Protein AF-A0A2H5YJ35-F1 (afdb_monomer)

Foldseek 3Di:
DLPLLDDDDDPPDVPRVVVRVVCCVVDVVSVVSSVVSVVVVCVVVPVVVVVVVVVVCVVVVVVVDDDDPDDPPDDD

Radius of gyration: 23.47 Å; Cα contacts (8 Å, |Δi|>4): 23; chains: 1; bounding box: 73×19×47 Å

Structure (mmCIF, N/CA/C/O backbone):
data_AF-A0A2H5YJ35-F1
#
_entry.id   AF-A0A2H5YJ35-F1
#
loop_
_atom_site.group_P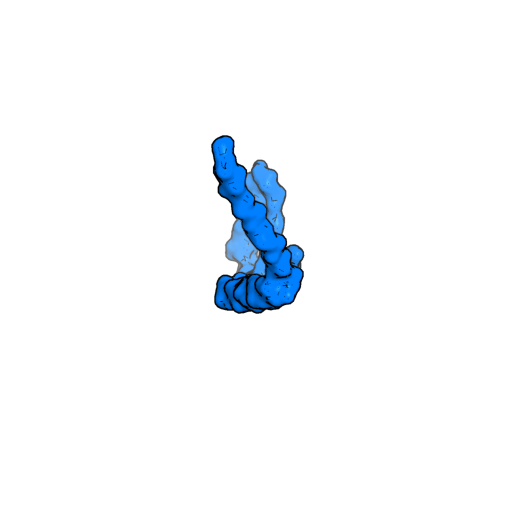DB
_atom_site.id
_atom_site.type_symbol
_atom_site.label_atom_id
_atom_site.label_alt_id
_atom_site.label_comp_id
_atom_site.label_asym_id
_atom_site.label_entity_id
_atom_site.label_seq_id
_atom_site.pdbx_PDB_ins_code
_atom_site.Cartn_x
_atom_site.Cartn_y
_atom_site.Cartn_z
_atom_site.occupancy
_atom_site.B_iso_or_equiv
_atom_site.auth_seq_id
_atom_site.auth_comp_id
_atom_site.auth_asym_id
_atom_site.auth_atom_id
_atom_site.pdbx_PDB_model_num
ATOM 1 N N . MET A 1 1 ? 1.000 8.279 -9.654 1.00 58.47 1 MET A N 1
ATOM 2 C CA . MET A 1 1 ? 0.335 7.893 -8.390 1.00 58.47 1 MET A CA 1
ATOM 3 C C . MET A 1 1 ? -0.658 6.787 -8.693 1.00 58.47 1 MET A C 1
ATOM 5 O O . MET A 1 1 ? -1.252 6.832 -9.762 1.00 58.47 1 MET A O 1
ATOM 9 N N . PHE A 1 2 ? -0.833 5.815 -7.798 1.00 71.12 2 PHE A N 1
ATOM 10 C CA . PHE A 1 2 ? -1.761 4.684 -7.971 1.00 71.12 2 PHE A CA 1
ATOM 11 C C . PHE A 1 2 ? -3.248 5.077 -7.814 1.00 71.12 2 PHE A C 1
ATOM 13 O O . PHE A 1 2 ? -4.111 4.214 -7.736 1.00 71.12 2 PHE A O 1
ATOM 20 N N . GLY A 1 3 ? -3.549 6.382 -7.828 1.00 77.81 3 GLY A N 1
ATOM 21 C CA . GLY A 1 3 ? -4.905 6.924 -7.810 1.00 77.81 3 GLY A CA 1
ATOM 22 C C . GLY A 1 3 ? -5.678 6.510 -6.565 1.00 77.81 3 GLY A C 1
ATOM 23 O O . GLY A 1 3 ? -5.105 6.397 -5.482 1.00 77.81 3 GLY A O 1
ATOM 24 N N . ASP A 1 4 ? -6.967 6.246 -6.755 1.00 81.88 4 ASP A N 1
ATOM 25 C CA . ASP A 1 4 ? -7.898 5.874 -5.689 1.00 81.88 4 ASP A CA 1
ATOM 26 C C . ASP A 1 4 ? -7.837 4.382 -5.315 1.00 81.88 4 ASP A C 1
ATOM 28 O O . ASP A 1 4 ? -8.610 3.931 -4.471 1.00 81.88 4 ASP A O 1
ATOM 32 N N . SER A 1 5 ? -6.878 3.625 -5.873 1.00 88.88 5 SER A N 1
ATOM 33 C CA . SER A 1 5 ? -6.745 2.182 -5.643 1.00 88.88 5 SER A CA 1
ATOM 34 C C . SER A 1 5 ? -6.062 1.821 -4.318 1.00 88.88 5 SER A C 1
ATOM 36 O O . SER A 1 5 ? -5.857 0.638 -4.041 1.00 88.88 5 SER A O 1
ATOM 38 N N . LEU A 1 6 ? -5.636 2.811 -3.526 1.00 91.44 6 LEU A N 1
ATOM 39 C CA . LEU A 1 6 ? -4.903 2.640 -2.268 1.00 91.44 6 LEU A CA 1
ATOM 40 C C . LEU A 1 6 ? -5.405 3.614 -1.194 1.00 91.44 6 LEU A C 1
ATOM 42 O O . LEU A 1 6 ? -5.913 4.692 -1.492 1.00 91.44 6 LEU A O 1
ATOM 46 N N . LEU A 1 7 ? -5.181 3.257 0.073 1.00 93.69 7 LEU A N 1
ATOM 47 C CA . LEU A 1 7 ? -5.249 4.199 1.190 1.00 93.69 7 LEU A CA 1
ATOM 48 C C . LEU A 1 7 ? -3.835 4.675 1.525 1.00 93.69 7 LEU A C 1
ATOM 50 O O . LEU A 1 7 ? -2.935 3.862 1.736 1.00 93.69 7 LEU A O 1
ATOM 54 N N . TYR A 1 8 ? -3.655 5.989 1.583 1.00 93.12 8 TYR A N 1
ATOM 55 C CA . TYR A 1 8 ? -2.384 6.619 1.921 1.00 93.12 8 TYR A CA 1
ATOM 56 C C . TYR A 1 8 ? -2.353 7.013 3.396 1.00 93.12 8 TYR A C 1
ATOM 58 O O . TYR A 1 8 ? -3.369 7.417 3.961 1.00 93.12 8 TYR A O 1
ATOM 66 N N . PHE A 1 9 ? -1.173 6.921 4.001 1.00 94.62 9 PHE A N 1
ATOM 67 C CA . PHE A 1 9 ? -0.913 7.366 5.365 1.00 94.62 9 PHE A CA 1
ATOM 68 C C . PHE A 1 9 ? 0.492 7.991 5.450 1.00 94.62 9 PHE A C 1
ATOM 70 O O . PHE A 1 9 ? 1.358 7.647 4.636 1.00 94.62 9 PHE A O 1
ATOM 77 N N . PRO A 1 10 ? 0.737 8.916 6.393 1.00 95.06 10 PRO A N 1
ATOM 78 C CA . PRO A 1 10 ? 2.059 9.492 6.609 1.00 95.06 10 PRO A CA 1
ATOM 79 C C . PRO A 1 10 ? 3.063 8.450 7.132 1.00 95.06 10 PRO A C 1
ATOM 81 O O . PRO A 1 10 ? 2.730 7.667 8.025 1.00 95.06 10 PRO A O 1
ATOM 84 N N . PRO A 1 11 ? 4.315 8.441 6.643 1.00 95.69 11 PRO A N 1
ATOM 85 C CA . PRO A 1 11 ? 5.371 7.637 7.247 1.00 95.69 11 PRO A CA 1
ATOM 86 C C . PRO A 1 11 ? 5.606 8.036 8.709 1.00 95.69 11 PRO A C 1
ATOM 88 O O . PRO A 1 11 ? 5.676 9.220 9.023 1.00 95.69 11 PRO A O 1
ATOM 91 N N . GLY A 1 12 ? 5.775 7.048 9.590 1.00 96.25 12 GLY A N 1
ATOM 92 C CA . GLY A 1 12 ? 6.053 7.286 11.012 1.00 96.25 12 GLY A CA 1
ATOM 93 C C . GLY A 1 12 ? 4.831 7.632 11.869 1.00 96.25 12 GLY A C 1
ATOM 94 O O . GLY A 1 12 ? 5.014 7.909 13.049 1.00 96.25 12 GLY A O 1
ATOM 95 N N . ASP A 1 13 ? 3.617 7.580 11.311 1.00 97.38 13 ASP A N 1
ATOM 96 C CA . ASP A 1 13 ? 2.360 7.809 12.036 1.00 97.38 13 ASP A CA 1
ATOM 97 C C . ASP A 1 13 ? 1.562 6.490 12.173 1.00 97.38 13 ASP A C 1
ATOM 99 O O . ASP A 1 13 ? 0.807 6.104 11.266 1.00 97.38 13 ASP A O 1
ATOM 103 N N . PRO A 1 14 ? 1.774 5.725 13.264 1.00 96.62 14 PRO A N 1
ATOM 104 C CA . PRO A 1 14 ? 1.106 4.444 13.462 1.00 96.62 14 PRO A CA 1
ATOM 105 C C . PRO A 1 14 ? -0.395 4.596 13.748 1.00 96.62 14 PRO A C 1
ATOM 107 O O . PRO A 1 14 ? -1.168 3.706 13.387 1.00 96.62 14 PRO A O 1
ATOM 110 N N . GLU A 1 15 ? -0.838 5.708 14.337 1.00 97.94 15 GLU A N 1
ATOM 111 C CA . GLU A 1 1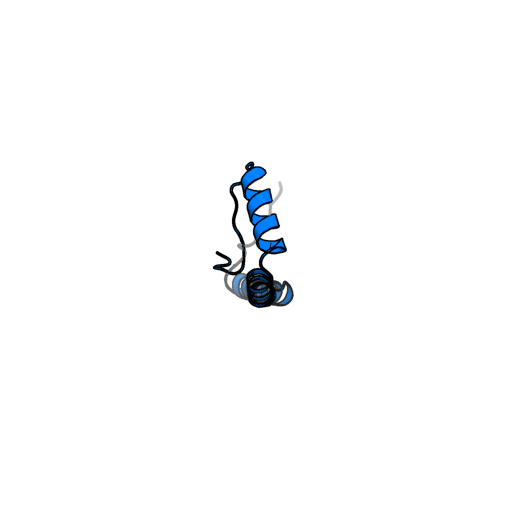5 ? -2.251 5.984 14.593 1.00 97.94 15 GLU A CA 1
ATOM 112 C C . GLU A 1 15 ? -3.042 6.127 13.287 1.00 97.94 15 GLU A C 1
ATOM 114 O O . GLU A 1 15 ? -4.110 5.521 13.142 1.00 97.94 15 GLU A O 1
ATOM 119 N N . VAL A 1 16 ? -2.520 6.872 12.308 1.00 97.62 16 VAL A N 1
ATOM 120 C CA . VAL A 1 16 ? -3.175 7.023 10.998 1.00 97.62 16 VAL A CA 1
ATOM 121 C C . VAL A 1 16 ? -3.176 5.700 10.229 1.00 97.62 16 VAL A C 1
ATOM 123 O O . VAL A 1 16 ? -4.184 5.355 9.602 1.00 97.62 16 VAL A O 1
ATOM 126 N N . LEU A 1 17 ? -2.105 4.904 10.327 1.00 97.44 17 LEU A N 1
ATOM 127 C CA . LEU A 1 17 ? -2.086 3.551 9.765 1.00 97.44 17 LEU A CA 1
ATOM 128 C C . LEU A 1 17 ? -3.179 2.668 10.388 1.00 97.44 17 LEU A C 1
ATOM 130 O O . LEU A 1 17 ? -3.935 2.016 9.663 1.00 97.44 17 LEU A O 1
ATOM 134 N N . ALA A 1 18 ? -3.304 2.664 11.716 1.00 98.00 18 ALA A N 1
ATOM 135 C CA . ALA A 1 18 ? -4.321 1.880 12.412 1.00 98.00 18 ALA A CA 1
ATOM 136 C C . ALA A 1 18 ? -5.739 2.286 11.981 1.00 98.00 18 ALA A C 1
ATOM 138 O O . ALA A 1 18 ? -6.584 1.426 11.723 1.00 98.00 18 ALA A O 1
ATOM 139 N N . GLN A 1 19 ? -5.997 3.588 11.828 1.00 97.88 19 GLN A N 1
ATOM 140 C CA . GLN A 1 19 ? -7.276 4.093 11.326 1.00 97.88 19 GLN A CA 1
ATOM 141 C C . GLN A 1 19 ? -7.559 3.632 9.890 1.00 97.88 19 GLN A C 1
ATOM 143 O O . GLN A 1 19 ? -8.678 3.197 9.602 1.00 97.88 19 GLN A O 1
ATOM 148 N N . ALA A 1 20 ? -6.562 3.666 9.000 1.00 96.81 20 ALA A N 1
ATOM 149 C CA . ALA A 1 20 ? -6.705 3.187 7.627 1.00 96.81 20 ALA A CA 1
ATOM 150 C C . ALA A 1 20 ? -7.027 1.682 7.575 1.00 96.81 20 ALA A C 1
ATOM 152 O O . ALA A 1 20 ? -7.943 1.269 6.857 1.00 96.81 20 ALA A O 1
ATOM 153 N N . LEU A 1 21 ? -6.340 0.871 8.386 1.00 97.06 21 LEU A N 1
ATOM 154 C CA . LEU A 1 21 ? -6.591 -0.569 8.497 1.00 97.06 21 LEU A CA 1
ATOM 155 C C . LEU A 1 21 ? -7.986 -0.867 9.061 1.00 97.06 21 LEU A C 1
ATOM 157 O O . LEU A 1 21 ? -8.705 -1.704 8.516 1.00 97.06 21 LEU A O 1
ATOM 161 N N . LEU A 1 22 ? -8.407 -0.161 10.115 1.00 98.12 22 LEU A N 1
ATOM 162 C CA . LEU A 1 22 ? -9.740 -0.329 10.700 1.00 98.12 22 LEU A CA 1
ATOM 163 C C . LEU A 1 22 ? -10.850 0.088 9.734 1.00 98.12 22 LEU A C 1
ATOM 165 O O . LEU A 1 22 ? -11.879 -0.584 9.670 1.00 98.12 22 LEU A O 1
ATOM 169 N N . ARG A 1 23 ? -10.650 1.167 8.969 1.00 97.00 23 ARG A N 1
ATOM 170 C CA . ARG A 1 23 ? -11.584 1.583 7.917 1.00 97.00 23 ARG A CA 1
ATOM 171 C C . ARG A 1 23 ? -11.734 0.484 6.870 1.00 97.00 23 ARG A C 1
ATOM 173 O O . ARG A 1 23 ? -12.855 0.096 6.563 1.00 97.00 23 ARG A O 1
ATOM 180 N N . LEU A 1 24 ? -10.618 -0.061 6.389 1.00 96.50 24 LEU A N 1
ATOM 181 C CA . LEU A 1 24 ? -10.613 -1.170 5.438 1.00 96.50 24 LEU A CA 1
ATOM 182 C C . LEU A 1 24 ? -11.324 -2.409 6.014 1.00 96.50 24 LEU A C 1
ATOM 184 O O . LEU A 1 24 ? -12.125 -3.050 5.343 1.00 96.50 24 LEU A O 1
ATOM 188 N N . TYR A 1 25 ? -11.091 -2.743 7.280 1.00 97.12 25 TYR A N 1
ATOM 189 C C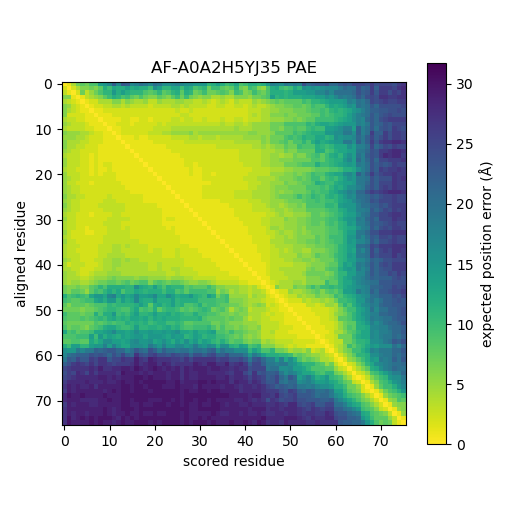A . TYR A 1 25 ? -11.741 -3.886 7.922 1.00 97.12 25 TYR A CA 1
ATOM 190 C C . TYR A 1 25 ? -13.264 -3.709 8.067 1.00 97.12 25 TYR A C 1
ATOM 192 O O . TYR A 1 25 ? -14.024 -4.649 7.835 1.00 97.12 25 TYR A O 1
ATOM 200 N N . ARG A 1 26 ? -13.722 -2.502 8.416 1.00 98.12 26 ARG A N 1
ATOM 201 C CA . ARG A 1 26 ? -15.137 -2.208 8.699 1.00 98.12 26 ARG A CA 1
ATOM 202 C C . ARG A 1 26 ? -15.986 -1.950 7.455 1.00 98.12 26 ARG A C 1
ATOM 204 O O . ARG A 1 26 ? -17.184 -2.195 7.509 1.00 98.12 26 ARG A O 1
ATOM 211 N N . ASP A 1 27 ? -15.388 -1.481 6.363 1.00 98.12 27 ASP A N 1
ATOM 212 C CA . ASP A 1 27 ? -16.096 -1.100 5.136 1.00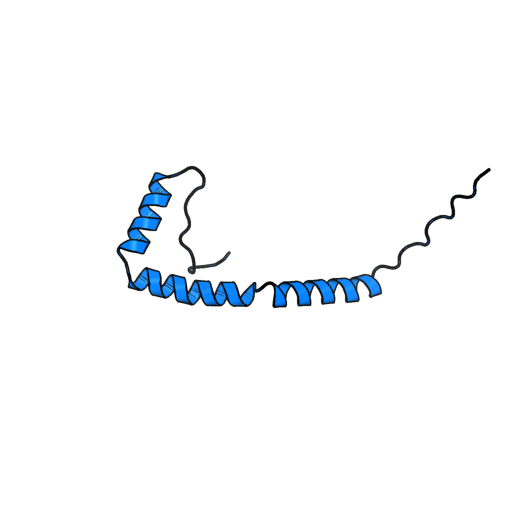 98.12 27 ASP A CA 1
ATOM 213 C C . ASP A 1 27 ? -15.858 -2.140 4.016 1.00 98.12 27 ASP A C 1
AT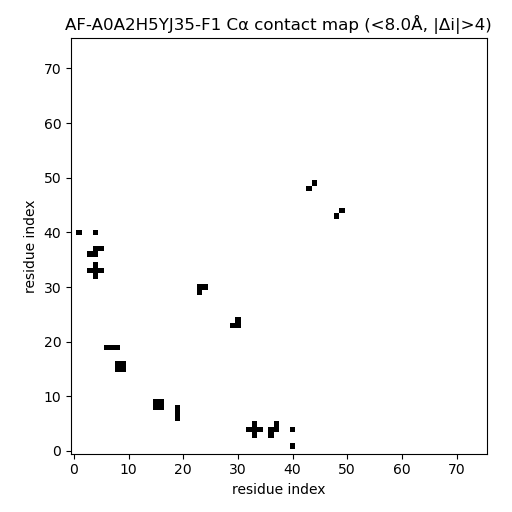OM 215 O O . ASP A 1 27 ? -14.808 -2.118 3.360 1.00 98.12 27 ASP A O 1
ATOM 219 N N . PRO A 1 28 ? -16.779 -3.107 3.814 1.00 97.44 28 PRO A N 1
ATOM 220 C CA . PRO A 1 28 ? -16.630 -4.142 2.792 1.00 97.44 28 PRO A CA 1
ATOM 221 C C . PRO A 1 28 ? -16.658 -3.602 1.361 1.00 97.44 28 PRO A C 1
ATOM 223 O O . PRO A 1 28 ? -15.929 -4.128 0.516 1.00 97.44 28 PRO A O 1
ATOM 226 N N . ASP A 1 29 ? -17.425 -2.546 1.100 1.00 97.31 29 ASP A N 1
ATOM 227 C CA . ASP A 1 29 ? -17.553 -1.960 -0.234 1.00 97.31 29 ASP A CA 1
ATOM 228 C C . ASP A 1 29 ? -16.254 -1.257 -0.629 1.00 97.31 29 ASP A C 1
ATOM 230 O O . ASP A 1 29 ? -15.730 -1.456 -1.731 1.00 97.31 29 ASP A O 1
ATOM 234 N N . LEU A 1 30 ? -15.661 -0.508 0.308 1.00 95.81 30 LEU A N 1
ATOM 235 C CA . LEU A 1 30 ? -14.337 0.076 0.129 1.00 95.81 30 LEU A CA 1
ATOM 236 C C . LEU A 1 30 ? -13.288 -1.001 -0.153 1.00 95.81 30 LEU A C 1
ATOM 238 O O . LEU A 1 30 ? -12.489 -0.835 -1.075 1.00 95.81 30 LEU A O 1
ATOM 242 N N . ARG A 1 31 ? -13.287 -2.117 0.593 1.00 95.88 31 ARG A N 1
ATOM 243 C CA . ARG A 1 31 ? -12.353 -3.222 0.309 1.00 95.88 31 ARG A CA 1
ATOM 244 C C . ARG A 1 31 ? -12.511 -3.750 -1.099 1.00 95.88 31 ARG A C 1
ATOM 246 O O . ARG A 1 31 ? -11.509 -3.956 -1.778 1.00 95.88 31 ARG A O 1
ATOM 253 N N . GLN A 1 32 ? -13.745 -4.011 -1.516 1.00 96.00 32 GLN A N 1
ATOM 254 C CA . GLN A 1 32 ? -14.005 -4.607 -2.817 1.00 96.00 32 GLN A CA 1
ATOM 255 C C . GLN A 1 32 ? -13.580 -3.666 -3.945 1.00 96.00 32 GLN A C 1
ATOM 257 O O . GLN A 1 32 ? -12.941 -4.109 -4.904 1.00 96.00 32 GLN A O 1
ATOM 262 N N . ARG A 1 33 ? -13.845 -2.363 -3.794 1.00 95.38 33 ARG A N 1
ATOM 263 C CA . ARG A 1 33 ? -13.398 -1.342 -4.744 1.00 95.38 33 ARG A CA 1
ATOM 264 C C . ARG A 1 33 ? -11.873 -1.293 -4.850 1.00 95.38 33 ARG A C 1
ATOM 266 O O . ARG A 1 33 ? -11.341 -1.449 -5.946 1.00 95.38 33 ARG A O 1
ATOM 273 N N . LEU A 1 34 ? -11.173 -1.167 -3.719 1.00 95.88 34 LEU A N 1
ATOM 274 C CA . LEU A 1 34 ? -9.706 -1.108 -3.689 1.00 95.88 34 LEU A CA 1
ATOM 275 C C . LEU A 1 34 ? -9.063 -2.391 -4.231 1.00 95.88 34 LEU A C 1
ATOM 277 O O . LEU A 1 34 ? -8.067 -2.324 -4.943 1.00 95.88 34 LEU A O 1
ATOM 281 N N . ALA A 1 35 ? -9.641 -3.561 -3.946 1.00 94.56 35 ALA A N 1
ATOM 282 C CA . ALA A 1 35 ? -9.155 -4.828 -4.485 1.00 94.56 35 ALA A CA 1
ATOM 283 C C . ALA A 1 35 ? -9.288 -4.883 -6.016 1.00 94.56 35 ALA A C 1
ATOM 285 O O . ALA A 1 35 ? -8.334 -5.248 -6.703 1.00 94.56 35 ALA A O 1
ATOM 286 N N . SER A 1 36 ? -10.445 -4.490 -6.556 1.00 94.25 36 SER A N 1
ATOM 287 C CA . SER A 1 36 ? -10.691 -4.453 -8.003 1.00 94.25 36 SER A CA 1
ATOM 288 C C . SER A 1 36 ? -9.736 -3.491 -8.720 1.00 94.25 36 SER A C 1
ATOM 290 O O . SER A 1 36 ? -9.052 -3.866 -9.679 1.00 94.25 36 SER A O 1
ATOM 292 N N . GLU A 1 37 ? -9.633 -2.258 -8.225 1.00 92.75 37 GLU A N 1
ATOM 293 C CA . GLU A 1 37 ? -8.771 -1.231 -8.812 1.00 92.75 37 GLU A CA 1
ATOM 294 C C . GLU A 1 37 ? -7.286 -1.581 -8.649 1.00 92.75 37 GLU A C 1
ATOM 296 O O . GLU A 1 37 ? -6.509 -1.484 -9.602 1.00 92.75 37 GLU A O 1
ATOM 301 N N . GLY A 1 38 ? -6.895 -2.087 -7.478 1.00 92.31 38 GLY A N 1
ATOM 302 C CA . GLY A 1 38 ? -5.534 -2.532 -7.193 1.00 92.31 38 GLY A CA 1
ATOM 303 C C . GLY A 1 38 ? -5.091 -3.680 -8.100 1.00 92.31 38 GLY A C 1
ATOM 3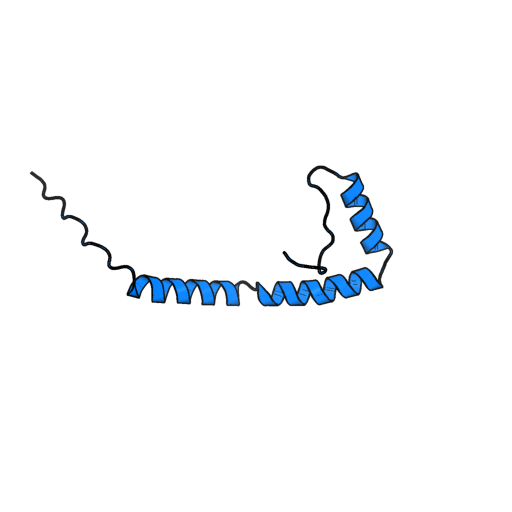04 O O . GLY A 1 38 ? -3.960 -3.685 -8.583 1.00 92.31 38 GLY A O 1
ATOM 305 N N . GLN A 1 39 ? -5.986 -4.617 -8.427 1.00 92.25 39 GLN A N 1
ATOM 306 C CA . GLN A 1 39 ? -5.699 -5.667 -9.407 1.00 92.25 39 GLN A CA 1
ATOM 307 C C . GLN A 1 39 ? -5.475 -5.107 -10.818 1.00 92.25 39 GLN A C 1
ATOM 309 O O . GLN A 1 39 ? -4.605 -5.598 -11.541 1.00 92.25 39 GLN A O 1
ATOM 314 N N . ALA A 1 40 ? -6.233 -4.088 -11.232 1.00 88.94 40 ALA A N 1
ATOM 315 C CA . ALA A 1 40 ? -6.023 -3.438 -12.524 1.00 88.94 40 ALA A CA 1
ATOM 316 C C . ALA A 1 40 ? -4.653 -2.745 -12.590 1.00 88.94 40 ALA A C 1
ATOM 318 O O . ALA A 1 40 ? -3.928 -2.896 -13.577 1.00 88.94 40 ALA A O 1
ATOM 319 N N . VAL A 1 41 ? -4.262 -2.066 -11.509 1.00 88.75 41 VAL A N 1
ATOM 320 C CA . VAL A 1 41 ? -2.929 -1.470 -11.356 1.00 88.75 41 VAL A CA 1
ATOM 321 C C . VAL A 1 41 ? -1.838 -2.543 -11.397 1.00 88.75 41 VAL A C 1
ATOM 323 O O . VAL A 1 41 ? -0.890 -2.417 -12.170 1.00 88.75 41 VAL A O 1
ATOM 326 N N . ALA A 1 42 ? -1.981 -3.626 -10.632 1.00 88.94 42 ALA A N 1
ATOM 327 C CA . ALA A 1 42 ? -1.002 -4.711 -10.590 1.00 88.94 42 ALA A CA 1
ATOM 328 C C . ALA A 1 42 ? -0.780 -5.343 -11.973 1.00 88.94 42 ALA A C 1
ATOM 330 O O . ALA A 1 42 ? 0.360 -5.587 -12.362 1.00 88.94 42 ALA A O 1
ATOM 331 N N . ARG A 1 43 ? -1.851 -5.542 -12.757 1.00 88.00 43 ARG A N 1
ATOM 332 C CA . ARG A 1 43 ? -1.747 -6.038 -14.140 1.00 88.00 43 ARG A CA 1
ATOM 333 C C . ARG A 1 43 ? -0.970 -5.084 -15.046 1.00 88.00 43 ARG A C 1
ATOM 335 O O . ARG A 1 43 ? -0.172 -5.549 -15.851 1.00 88.00 43 ARG A O 1
ATOM 342 N N . ARG A 1 44 ? -1.162 -3.769 -14.905 1.00 82.50 44 ARG A N 1
ATOM 343 C CA . ARG A 1 44 ? -0.451 -2.753 -15.704 1.00 82.50 44 ARG A CA 1
ATOM 344 C C . ARG A 1 44 ? 1.056 -2.744 -15.445 1.00 82.50 44 ARG A C 1
ATOM 346 O O . ARG A 1 44 ? 1.825 -2.493 -16.367 1.00 82.50 44 ARG A O 1
ATOM 353 N N . TYR A 1 45 ? 1.466 -3.002 -14.207 1.00 79.88 45 TYR A N 1
ATOM 354 C CA . TYR A 1 45 ? 2.871 -2.991 -13.792 1.00 79.88 45 TYR A CA 1
ATOM 355 C C . TYR A 1 45 ? 3.455 -4.396 -13.611 1.00 79.88 45 TYR A C 1
ATOM 357 O O . TYR A 1 45 ? 4.486 -4.561 -12.960 1.00 79.88 45 TYR A O 1
ATOM 365 N N . ALA A 1 46 ? 2.812 -5.415 -14.186 1.00 83.94 46 ALA A N 1
ATOM 366 C CA . ALA A 1 46 ? 3.315 -6.778 -14.147 1.00 83.94 46 ALA A CA 1
ATOM 367 C C . ALA A 1 46 ? 4.733 -6.843 -14.736 1.00 83.94 46 ALA A C 1
ATOM 369 O O . ALA A 1 46 ? 5.022 -6.256 -15.781 1.00 83.94 46 ALA A O 1
ATOM 370 N N . TRP A 1 47 ? 5.621 -7.584 -14.068 1.00 75.56 47 TRP A N 1
ATOM 371 C CA . TRP A 1 47 ? 7.038 -7.658 -14.433 1.00 75.56 47 TRP A CA 1
ATOM 372 C C . TRP A 1 47 ? 7.275 -8.115 -15.878 1.00 75.56 47 TRP A C 1
ATOM 374 O O . TRP A 1 47 ? 8.224 -7.663 -16.510 1.00 75.56 47 TRP A O 1
ATOM 384 N N . SER A 1 48 ? 6.394 -8.953 -16.430 1.00 74.81 48 SER A N 1
ATOM 385 C CA . SER A 1 48 ? 6.434 -9.352 -17.841 1.00 74.81 48 SER A CA 1
ATOM 386 C C . SER A 1 48 ? 6.403 -8.147 -18.788 1.00 74.81 48 SER A C 1
ATOM 388 O O . SER A 1 48 ? 7.261 -8.040 -19.661 1.00 74.81 48 SER A O 1
ATOM 390 N N . LEU A 1 49 ? 5.491 -7.199 -18.557 1.00 77.25 49 LEU A N 1
ATOM 391 C CA . LEU A 1 49 ? 5.341 -5.989 -19.370 1.00 77.25 49 LEU A CA 1
ATOM 392 C C . LEU A 1 49 ? 6.521 -5.030 -19.181 1.00 77.25 49 LEU A C 1
ATOM 394 O O . LEU A 1 49 ? 7.055 -4.485 -20.146 1.00 77.25 49 LEU A O 1
ATOM 398 N N . VAL A 1 50 ? 6.966 -4.851 -17.934 1.00 81.12 50 VAL A N 1
ATOM 399 C CA . VAL A 1 50 ? 8.112 -3.984 -17.616 1.00 81.12 50 VAL A CA 1
ATOM 400 C C . VAL A 1 50 ? 9.399 -4.528 -18.244 1.00 81.12 50 VAL A C 1
ATOM 402 O O . VAL A 1 50 ? 10.179 -3.766 -18.814 1.00 81.12 50 VAL A O 1
ATOM 405 N N . ARG A 1 51 ? 9.603 -5.850 -18.209 1.00 85.25 51 ARG A N 1
ATOM 406 C CA . ARG A 1 51 ? 10.741 -6.523 -18.845 1.00 85.25 51 ARG A CA 1
ATOM 407 C C . ARG A 1 51 ? 10.735 -6.336 -20.359 1.00 85.25 51 ARG A C 1
ATOM 409 O O . ARG A 1 51 ? 11.790 -6.087 -20.936 1.00 85.25 51 ARG A O 1
ATOM 416 N N . GLU A 1 52 ? 9.585 -6.476 -21.010 1.00 83.75 52 GLU A N 1
ATOM 417 C CA . GLU A 1 52 ? 9.470 -6.278 -22.459 1.00 83.75 52 GLU A CA 1
ATOM 418 C C . GLU A 1 52 ? 9.814 -4.844 -22.863 1.00 83.75 52 GLU A C 1
ATOM 420 O O . GLU A 1 52 ? 10.634 -4.651 -23.764 1.00 83.75 52 GLU A O 1
ATOM 425 N N . ALA A 1 53 ? 9.276 -3.854 -22.144 1.00 81.19 53 ALA A N 1
ATOM 426 C CA . ALA A 1 53 ? 9.600 -2.446 -22.356 1.00 81.19 53 ALA A CA 1
ATOM 427 C C . ALA A 1 53 ? 11.099 -2.165 -22.149 1.00 81.19 53 ALA A C 1
ATOM 429 O O . ALA A 1 53 ? 11.727 -1.490 -22.964 1.00 81.19 53 ALA A O 1
ATOM 430 N N . TYR A 1 54 ? 11.700 -2.744 -21.107 1.00 83.56 54 TYR A N 1
ATOM 431 C CA . TYR A 1 54 ? 13.134 -2.629 -20.845 1.00 83.56 54 TYR A CA 1
ATOM 432 C C . TYR A 1 54 ? 13.989 -3.246 -21.965 1.00 83.56 54 TYR A C 1
ATOM 434 O O . TYR A 1 54 ? 14.947 -2.632 -22.432 1.00 83.56 54 TYR A O 1
ATOM 442 N N . LEU A 1 55 ? 13.639 -4.445 -22.446 1.00 89.19 55 LEU A N 1
ATOM 443 C CA . LEU A 1 55 ? 14.357 -5.105 -23.542 1.00 89.19 55 LEU A CA 1
ATOM 444 C C . LEU A 1 55 ? 14.194 -4.384 -24.882 1.00 89.19 55 LEU A C 1
ATOM 446 O O . LEU A 1 55 ? 15.097 -4.440 -25.716 1.00 89.19 55 LEU A O 1
ATOM 450 N N . LEU A 1 56 ? 13.047 -3.748 -25.122 1.00 86.38 56 LEU A N 1
ATOM 451 C CA . LEU A 1 56 ? 12.849 -2.893 -26.288 1.00 86.38 56 LEU A CA 1
ATOM 452 C C . LEU A 1 56 ? 13.779 -1.677 -26.217 1.00 86.38 56 LEU A C 1
ATOM 454 O O . LEU A 1 56 ? 14.591 -1.493 -27.120 1.00 86.38 56 LEU A O 1
ATOM 458 N N . ALA A 1 57 ? 13.757 -0.948 -25.099 1.00 84.19 57 ALA A N 1
ATOM 459 C CA . ALA A 1 57 ? 14.623 0.208 -24.884 1.00 84.19 57 ALA A CA 1
ATOM 460 C C . ALA A 1 57 ? 16.118 -0.150 -2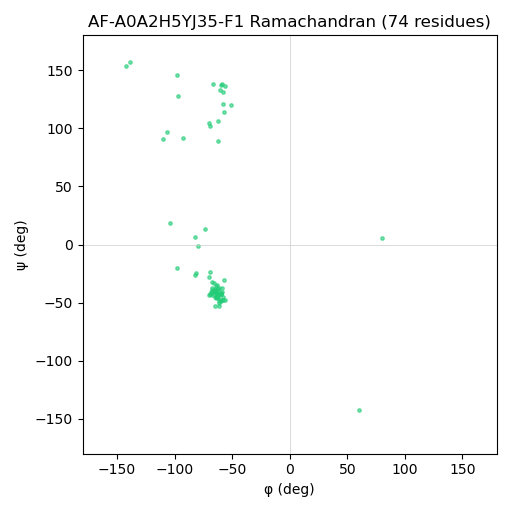4.968 1.00 84.19 57 ALA A C 1
ATOM 462 O O . ALA A 1 57 ? 16.901 0.605 -25.534 1.00 84.19 57 ALA A O 1
ATOM 463 N N . HIS A 1 58 ? 16.536 -1.320 -24.472 1.00 83.81 58 HIS A N 1
ATOM 464 C CA . HIS A 1 58 ? 17.919 -1.784 -24.620 1.00 83.81 58 HIS A CA 1
ATOM 465 C C . HIS A 1 58 ? 18.288 -2.102 -26.081 1.00 83.81 58 HIS A C 1
ATOM 467 O O . HIS A 1 58 ? 19.401 -1.803 -26.514 1.00 83.81 58 HIS A O 1
ATOM 473 N N . ARG A 1 59 ? 17.373 -2.696 -26.861 1.00 81.75 59 ARG A N 1
ATOM 474 C CA . ARG A 1 59 ? 17.599 -2.985 -28.290 1.00 81.75 59 ARG A CA 1
ATOM 475 C C . ARG A 1 59 ? 17.690 -1.708 -29.123 1.00 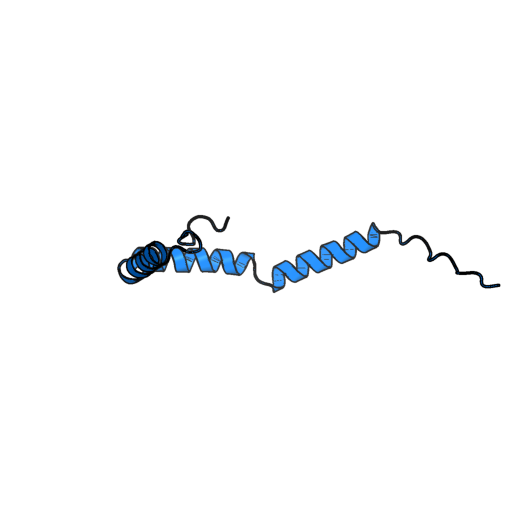81.75 59 ARG A C 1
ATOM 477 O O . ARG A 1 59 ? 18.599 -1.591 -29.938 1.00 81.75 59 ARG A O 1
ATOM 484 N N . GLU A 1 60 ? 16.803 -0.749 -28.881 1.00 78.81 60 GLU A N 1
ATOM 485 C CA . GLU A 1 60 ? 16.814 0.563 -29.540 1.00 78.81 60 GLU A CA 1
ATOM 486 C C . GLU A 1 60 ? 18.019 1.403 -29.093 1.00 78.81 60 GLU A C 1
ATOM 488 O O . GLU A 1 60 ? 18.715 1.997 -29.915 1.00 78.81 60 GLU A O 1
ATOM 493 N N . GLY A 1 61 ? 18.348 1.366 -27.801 1.00 69.38 61 GLY A N 1
ATOM 494 C CA . GLY A 1 61 ? 19.525 2.014 -27.229 1.00 69.38 61 GLY A CA 1
ATOM 495 C C . GLY A 1 61 ? 20.839 1.456 -27.773 1.00 69.38 61 GLY A C 1
ATOM 496 O O . GLY A 1 61 ? 21.760 2.224 -28.004 1.00 69.38 61 GLY A O 1
ATOM 497 N N . ARG A 1 62 ? 20.933 0.156 -28.080 1.00 58.03 62 ARG A N 1
ATOM 498 C CA . ARG A 1 62 ? 22.091 -0.422 -28.791 1.00 58.03 62 ARG A CA 1
ATOM 499 C C . ARG A 1 62 ? 22.196 0.012 -30.255 1.00 58.03 62 ARG A C 1
ATOM 501 O O . ARG A 1 62 ? 23.291 -0.040 -30.803 1.00 58.03 62 ARG A O 1
ATOM 508 N N . ALA A 1 63 ? 21.096 0.422 -30.887 1.00 58.34 63 ALA A N 1
ATOM 509 C CA . ALA A 1 63 ? 21.124 1.000 -32.230 1.00 58.34 63 ALA A CA 1
ATOM 510 C C . ALA A 1 63 ? 21.513 2.494 -32.213 1.00 58.34 63 ALA A C 1
ATOM 512 O O . ALA A 1 63 ? 22.049 2.990 -33.202 1.00 58.34 63 ALA A O 1
ATOM 513 N N . GLY A 1 64 ? 21.281 3.195 -31.093 1.00 54.03 64 GLY A N 1
ATOM 514 C CA . GLY A 1 64 ? 21.647 4.605 -30.887 1.00 54.03 64 GLY A CA 1
ATOM 515 C C . GLY A 1 64 ? 22.955 4.853 -30.118 1.00 54.03 64 GLY A C 1
ATOM 516 O O . GLY A 1 64 ? 23.535 5.929 -30.235 1.00 54.03 64 GLY A O 1
ATOM 517 N N . PHE A 1 65 ? 23.456 3.880 -29.357 1.00 51.25 65 PHE A N 1
ATOM 518 C CA . PHE A 1 65 ? 24.731 3.953 -28.644 1.00 51.25 65 PHE A CA 1
ATOM 519 C C . PHE A 1 65 ? 25.836 3.366 -29.524 1.00 51.25 65 PHE A C 1
ATOM 521 O O . PHE A 1 65 ? 26.104 2.162 -29.510 1.00 51.25 65 PHE A O 1
ATOM 528 N N . ARG A 1 66 ? 26.492 4.229 -30.307 1.00 50.81 66 ARG A N 1
ATOM 529 C CA . ARG A 1 66 ? 27.808 3.917 -30.868 1.00 50.81 66 ARG A CA 1
ATOM 530 C C . ARG A 1 66 ? 28.793 3.934 -29.701 1.00 50.81 66 ARG A C 1
ATOM 532 O O . ARG A 1 66 ? 29.133 5.007 -29.218 1.00 50.81 66 ARG A O 1
ATOM 539 N N . ALA A 1 67 ? 29.218 2.760 -29.240 1.00 54.56 67 ALA A N 1
ATOM 540 C CA . ALA A 1 67 ? 30.391 2.680 -28.381 1.00 54.56 67 ALA A CA 1
ATOM 541 C C . ALA A 1 67 ? 31.565 3.304 -29.150 1.00 54.56 67 ALA A C 1
ATOM 543 O O . ALA A 1 67 ? 31.864 2.865 -30.265 1.00 54.56 67 ALA A O 1
ATOM 544 N N . GLU A 1 68 ? 32.183 4.353 -28.602 1.00 48.31 68 GLU A N 1
ATOM 545 C CA . GLU A 1 68 ? 33.508 4.745 -29.075 1.00 48.31 68 GLU A CA 1
ATOM 546 C C . GLU A 1 68 ? 34.450 3.551 -28.875 1.00 48.31 68 GLU A C 1
ATOM 548 O O . GLU A 1 68 ? 34.330 2.849 -27.862 1.00 48.31 68 GLU A O 1
ATOM 553 N N . PRO A 1 69 ? 35.324 3.253 -29.852 1.00 42.62 69 PRO A N 1
ATOM 554 C CA . PRO A 1 69 ? 36.258 2.151 -29.712 1.00 42.62 69 PRO A CA 1
ATOM 555 C C . PRO A 1 69 ? 37.100 2.391 -28.460 1.00 42.62 69 PRO A C 1
ATOM 557 O O . PRO A 1 69 ? 37.603 3.494 -28.249 1.00 42.62 69 PRO A O 1
ATOM 560 N N . ALA A 1 70 ? 37.208 1.356 -27.623 1.00 52.91 70 ALA A N 1
ATOM 561 C CA . ALA A 1 70 ? 38.108 1.362 -26.483 1.00 52.91 70 ALA A CA 1
ATOM 562 C C . ALA A 1 70 ? 39.492 1.781 -26.984 1.00 52.91 70 ALA A C 1
ATOM 564 O O . ALA A 1 70 ? 40.031 1.152 -27.895 1.00 52.91 70 ALA A O 1
ATOM 565 N N . VAL A 1 71 ? 40.007 2.884 -26.440 1.00 53.56 71 VAL A N 1
ATOM 566 C CA . VAL A 1 71 ? 41.357 3.356 -26.731 1.00 53.56 71 VAL A CA 1
ATOM 567 C C . VAL A 1 71 ? 42.291 2.211 -26.361 1.00 53.56 71 VAL A C 1
ATOM 569 O O . VAL A 1 71 ? 42.335 1.795 -25.205 1.00 53.56 71 VAL A O 1
ATOM 572 N N . GLU A 1 72 ? 42.947 1.647 -27.370 1.00 49.25 72 GLU A N 1
ATOM 573 C CA . GLU A 1 72 ? 43.950 0.606 -27.214 1.00 49.25 72 GLU A CA 1
ATOM 574 C C . GLU A 1 72 ? 45.089 1.209 -26.390 1.00 49.25 72 GLU A C 1
ATOM 576 O O . GLU A 1 72 ? 45.807 2.098 -26.854 1.00 49.25 72 GLU A O 1
ATOM 581 N N . GLU A 1 73 ? 45.176 0.793 -25.127 1.00 46.41 73 GLU A N 1
ATOM 582 C CA . GLU A 1 73 ? 46.263 1.127 -24.215 1.00 46.41 73 GLU A CA 1
ATOM 583 C C . GLU A 1 73 ? 47.548 0.542 -24.821 1.00 46.41 73 GLU A C 1
ATOM 585 O O . GLU A 1 73 ? 47.894 -0.621 -24.631 1.00 46.41 73 GLU A O 1
ATOM 590 N N . SER A 1 74 ? 48.204 1.341 -25.664 1.00 45.56 74 SER A N 1
ATOM 591 C CA . SER A 1 74 ? 49.550 1.074 -26.151 1.00 45.56 74 SER A CA 1
ATOM 592 C C . SER A 1 74 ? 50.506 1.250 -24.980 1.00 45.56 74 SER A C 1
ATOM 594 O O . SER A 1 74 ? 50.824 2.373 -24.591 1.00 45.56 74 SER A O 1
ATOM 596 N N . GLU A 1 75 ? 50.925 0.125 -24.415 1.00 38.31 75 GLU A N 1
ATOM 597 C CA . GLU A 1 75 ? 52.059 0.027 -23.501 1.00 38.31 75 GLU A CA 1
ATOM 598 C C . GLU A 1 75 ? 53.339 0.490 -24.223 1.00 38.31 75 GLU A C 1
ATOM 600 O O . GLU A 1 75 ? 53.581 0.125 -25.383 1.00 38.31 75 GLU A O 1
ATOM 605 N N . PRO A 1 76 ? 54.139 1.341 -23.567 1.00 47.97 76 PRO A N 1
ATOM 606 C CA . PRO A 1 76 ? 55.548 0.986 -23.405 1.00 47.97 76 PRO A CA 1
ATOM 607 C C . PRO A 1 76 ? 56.077 1.163 -21.975 1.00 47.97 76 PRO A C 1
ATOM 609 O O . PRO A 1 76 ? 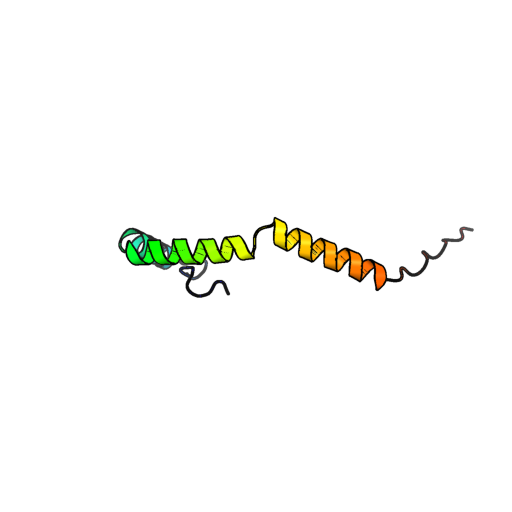55.598 2.064 -21.247 1.00 47.97 76 PRO A O 1
#

Solvent-accessible surface area (backbone atoms only — not comparable to full-atom values): 4710 Å² total; per-residue (Å²): 129,79,66,83,33,62,87,86,66,65,88,96,42,66,67,56,44,51,50,53,53,50,50,48,70,73,32,65,66,61,40,53,50,28,52,56,44,37,50,55,52,50,63,72,65,30,65,71,57,55,49,51,54,50,54,48,52,51,56,55,45,58,75,70,52,77,74,72,77,77,78,77,82,77,83,130

pLDDT: mean 81.69, std 17.65, range [38.31, 98.12]

Sequence (76 aa):
MFGDSLLYFPPGDPEVLAQALLRLYRDPDLRQRLASEGQAVARRYAWSLVREAYLLAHREGRAGFRAEPAVEESEP

Secondary structure (DSSP, 8-state):
--GGGS----TT-HHHHHHHHHHHHH-HHHHHHHHHHHHHHHHHT-HHHHHHHHHHHHHHHHHH--PPPP------

Mean predicted aligned error: 11.25 Å